Protein AF-A0A1U7M5V2-F1 (afdb_monomer_lite)

Sequence (109 aa):
MIRPWKRAKSRESKATAWLVRASNRGLGTTTLLKIPKEGFKLDKFFKQKYCDRCGSDLKLGRIMSMFNEDCICMDCKDKETEDPKYKEARDAEAREVKKGNYNFKGIGK

Secondary structure (DSSP, 8-state):
----------------------------------------THHHHHH--B-TTT--BTTS--EE-SSSS-EE-HHHHHHHHTSTTHHHHHHHHHHHHHTT------S--

pLDDT: mean 71.2, std 20.53, range [35.94, 92.81]

Foldseek 3Di:
DDDDDDDDDDDDDDDDDDDDDDDDDDDDDPPVPPPPPPPDPVVCQVPPQAFPPPRDGCPVHWDAALAARGIHHPVVNVVLVPDPCSVVSVVVCVVCVVVVNNPDGHNHD

Radius of gyration: 28.37 Å; chains: 1; bounding box: 50×50×74 Å

Structure (mmCIF, N/CA/C/O backbone):
data_AF-A0A1U7M5V2-F1
#
_entry.id   AF-A0A1U7M5V2-F1
#
loop_
_atom_site.group_PDB
_atom_site.id
_atom_site.type_symbol
_atom_site.label_atom_id
_atom_site.label_alt_id
_atom_site.label_comp_id
_atom_site.label_asym_id
_atom_site.label_entity_id
_atom_site.label_seq_id
_atom_site.pdbx_PDB_ins_code
_atom_site.Cartn_x
_atom_site.Cartn_y
_atom_site.Cartn_z
_atom_site.occupancy
_atom_site.B_iso_or_equiv
_atom_site.auth_seq_id
_atom_site.auth_comp_id
_atom_site.auth_asym_id
_atom_site.auth_atom_id
_atom_site.pdbx_PDB_model_num
ATOM 1 N N . MET A 1 1 ? -26.128 -1.383 62.840 1.00 40.94 1 MET A N 1
ATOM 2 C CA . MET A 1 1 ? -26.090 -2.854 63.007 1.00 40.94 1 MET A CA 1
ATOM 3 C C . MET A 1 1 ? -25.340 -3.448 61.822 1.00 40.94 1 MET A C 1
ATOM 5 O O . MET A 1 1 ? -25.879 -3.498 60.726 1.00 40.94 1 MET A O 1
ATOM 9 N N . ILE A 1 2 ? -24.061 -3.772 62.011 1.00 48.22 2 ILE A N 1
ATOM 10 C CA . ILE A 1 2 ? -23.113 -4.132 60.944 1.00 48.22 2 ILE A CA 1
ATOM 11 C C . ILE A 1 2 ? -22.887 -5.648 61.018 1.00 48.22 2 ILE A C 1
ATOM 13 O O . ILE A 1 2 ? -22.510 -6.163 62.068 1.00 48.22 2 ILE A O 1
ATOM 17 N N . ARG A 1 3 ? -23.184 -6.372 59.932 1.00 44.41 3 ARG A N 1
ATOM 18 C CA . ARG A 1 3 ? -23.085 -7.841 59.850 1.00 44.41 3 ARG A CA 1
ATOM 19 C C . ARG A 1 3 ? -21.607 -8.250 59.697 1.00 44.41 3 ARG A C 1
ATOM 21 O O . ARG A 1 3 ? -20.968 -7.772 58.763 1.00 44.41 3 ARG A O 1
ATOM 28 N N . PRO A 1 4 ? -21.050 -9.132 60.546 1.00 46.88 4 PRO A N 1
ATOM 29 C CA . PRO A 1 4 ? -19.670 -9.589 60.399 1.00 46.88 4 PRO A CA 1
ATOM 30 C C . PRO A 1 4 ? -19.540 -10.629 59.275 1.00 46.88 4 PRO A C 1
ATOM 32 O O . PRO A 1 4 ? -20.159 -11.694 59.306 1.00 46.88 4 PRO A O 1
ATOM 35 N N . TRP A 1 5 ? -18.702 -10.316 58.285 1.00 38.75 5 TRP A N 1
ATOM 36 C CA . TRP A 1 5 ? -18.351 -11.185 57.161 1.00 38.75 5 TRP A CA 1
ATOM 37 C C . TRP A 1 5 ? -17.355 -12.256 57.639 1.00 38.75 5 TRP A C 1
ATOM 39 O O . TRP A 1 5 ? -16.188 -11.971 57.914 1.00 38.75 5 TRP A O 1
ATOM 49 N N . LYS A 1 6 ? -17.829 -13.496 57.824 1.00 48.09 6 LYS A N 1
ATOM 50 C CA . LYS A 1 6 ? -16.985 -14.622 58.243 1.00 48.09 6 LYS A CA 1
ATOM 51 C C . LYS A 1 6 ? -16.132 -15.119 57.073 1.00 48.09 6 LYS A C 1
ATOM 53 O O . LYS A 1 6 ? -16.631 -15.620 56.072 1.00 48.09 6 LYS A O 1
ATOM 58 N N . ARG A 1 7 ? -14.822 -14.998 57.276 1.00 43.31 7 ARG A N 1
ATOM 59 C CA . ARG A 1 7 ? -13.698 -15.497 56.479 1.00 43.31 7 ARG A CA 1
ATOM 60 C C . ARG A 1 7 ? -13.750 -17.026 56.332 1.00 43.31 7 ARG A C 1
ATOM 62 O O . ARG A 1 7 ? -13.524 -17.742 57.305 1.00 43.31 7 ARG A O 1
ATOM 69 N N . ALA A 1 8 ? -14.009 -17.524 55.124 1.00 49.91 8 ALA A N 1
ATOM 70 C CA . ALA A 1 8 ? -13.916 -18.947 54.800 1.00 49.91 8 ALA A CA 1
ATOM 71 C C . ALA A 1 8 ? -12.462 -19.318 54.448 1.00 49.91 8 ALA A C 1
ATOM 73 O O . ALA A 1 8 ? -11.896 -18.816 53.480 1.00 49.91 8 ALA A O 1
ATOM 74 N N . LYS A 1 9 ? -11.847 -20.184 55.264 1.00 42.88 9 LYS A N 1
ATOM 75 C CA . LYS A 1 9 ? -10.566 -20.850 54.979 1.00 42.88 9 LYS A CA 1
ATOM 76 C C . LYS A 1 9 ? -10.850 -22.127 54.175 1.00 42.88 9 LYS A C 1
ATOM 78 O O . LYS A 1 9 ? -11.450 -23.051 54.715 1.00 42.88 9 LYS A O 1
ATOM 83 N N . SER A 1 10 ? -10.388 -22.189 52.930 1.00 41.03 10 SER A N 1
ATOM 84 C CA . SER A 1 10 ? -10.297 -23.419 52.124 1.00 41.03 10 SER A CA 1
ATOM 85 C C . SER A 1 10 ? -8.836 -23.879 52.156 1.00 41.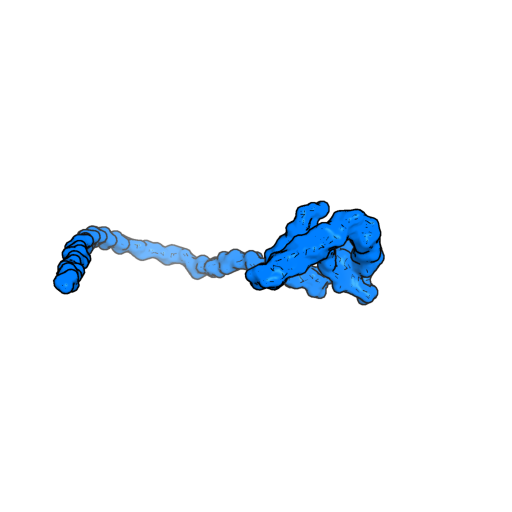03 10 SER A C 1
ATOM 87 O O . SER A 1 10 ? -8.005 -23.295 51.473 1.00 41.03 10 SER A O 1
ATOM 89 N N . ARG A 1 11 ? -8.408 -24.634 53.176 1.00 45.66 11 ARG A N 1
ATOM 90 C CA . ARG A 1 11 ? -8.221 -26.101 53.160 1.00 45.66 11 ARG A CA 1
ATOM 91 C C . ARG A 1 11 ? -7.510 -26.620 51.907 1.00 45.66 11 ARG A C 1
ATOM 93 O O . ARG A 1 11 ? -8.121 -26.966 50.902 1.00 45.66 11 ARG A O 1
ATOM 100 N N . GLU A 1 12 ? -6.193 -26.692 52.064 1.00 45.75 12 GLU A N 1
ATOM 101 C CA . GLU A 1 12 ? -5.233 -27.458 51.281 1.00 45.75 12 GLU A CA 1
ATOM 102 C C . GLU A 1 12 ? -5.697 -28.906 51.081 1.00 45.75 12 GLU A C 1
ATOM 104 O O . GLU A 1 12 ? -6.198 -29.552 52.005 1.00 45.75 12 GLU A O 1
ATOM 109 N N . SER A 1 13 ? -5.496 -29.436 49.876 1.00 45.34 13 SER A N 1
ATOM 110 C CA . SER A 1 13 ? -5.646 -30.861 49.589 1.00 45.34 13 SER A CA 1
ATOM 111 C C . SER A 1 13 ? -4.438 -31.366 48.806 1.00 45.34 13 SER A C 1
ATOM 113 O O . SER A 1 13 ? -4.380 -31.294 47.588 1.00 45.34 13 SER A O 1
ATOM 115 N N . LYS A 1 14 ? -3.484 -31.866 49.596 1.00 46.19 14 LYS A N 1
ATOM 116 C CA . LYS A 1 14 ? -2.779 -33.145 49.435 1.00 46.19 14 LYS A CA 1
ATOM 117 C C . LYS A 1 14 ? -2.002 -33.365 48.134 1.00 46.19 14 LYS A C 1
ATOM 119 O O . LYS A 1 14 ? -2.507 -33.856 47.130 1.00 46.19 14 LYS A O 1
ATOM 124 N N . ALA A 1 15 ? -0.698 -33.141 48.280 1.00 39.91 15 ALA A N 1
ATOM 125 C CA . ALA A 1 15 ? 0.357 -33.844 47.574 1.00 39.91 15 ALA A CA 1
ATOM 126 C C . ALA A 1 15 ? 0.063 -35.350 47.467 1.00 39.91 15 ALA A C 1
ATOM 128 O O . ALA A 1 15 ? -0.181 -36.014 48.474 1.00 39.91 15 ALA A O 1
ATOM 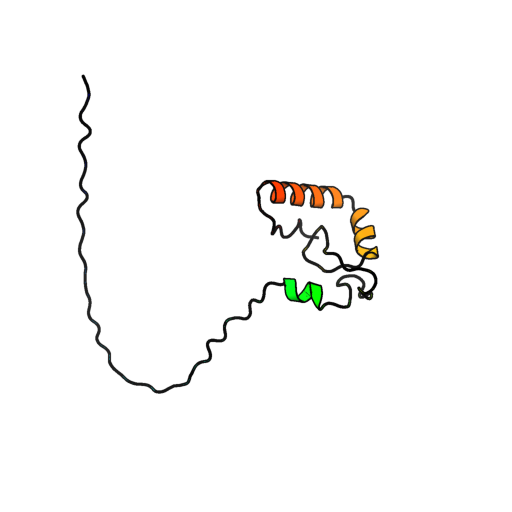129 N N . THR A 1 16 ? 0.156 -35.884 46.251 1.00 50.50 16 THR A N 1
ATOM 130 C CA . THR A 1 16 ? 0.325 -37.321 46.030 1.00 50.50 16 THR A CA 1
ATOM 131 C C . THR A 1 16 ? 1.562 -37.498 45.167 1.00 50.50 16 THR A C 1
ATOM 133 O O . THR A 1 16 ? 1.540 -37.301 43.955 1.00 50.50 16 THR A O 1
ATOM 136 N N . ALA A 1 17 ? 2.671 -37.791 45.840 1.00 39.06 17 ALA A N 1
ATOM 137 C CA . ALA A 1 17 ? 3.910 -38.222 45.231 1.00 39.06 17 ALA A CA 1
ATOM 138 C C . ALA A 1 17 ? 3.734 -39.660 44.726 1.00 39.06 17 ALA A C 1
ATOM 140 O O . ALA A 1 17 ? 3.439 -40.555 45.515 1.00 39.06 17 ALA A O 1
ATOM 141 N N . TRP A 1 18 ? 3.944 -39.883 43.430 1.00 35.94 18 TRP A N 1
ATOM 142 C CA . TRP A 1 18 ? 4.252 -41.205 42.891 1.00 35.94 18 TRP A CA 1
ATOM 143 C C . TRP A 1 18 ? 5.646 -41.161 42.276 1.00 35.94 18 TRP A C 1
ATOM 145 O O . TRP A 1 18 ? 5.892 -40.555 41.237 1.00 35.94 18 TRP A O 1
ATOM 155 N N . LEU A 1 19 ? 6.568 -41.786 43.004 1.00 42.16 19 LEU A N 1
ATOM 156 C CA . LEU A 1 19 ? 7.911 -42.138 42.578 1.00 42.16 19 LEU A CA 1
ATOM 157 C C . LEU A 1 19 ? 7.824 -43.176 41.454 1.00 42.16 19 LEU A C 1
ATOM 159 O O . LEU A 1 19 ? 7.435 -44.314 41.704 1.00 42.16 19 LEU A O 1
ATOM 163 N N . VAL A 1 20 ? 8.281 -42.830 40.251 1.00 47.59 20 VAL A N 1
ATOM 164 C CA . VAL A 1 20 ? 8.785 -43.824 39.295 1.00 47.59 20 VAL A CA 1
ATOM 165 C C . VAL A 1 20 ? 10.235 -43.487 38.993 1.00 47.59 20 VAL A C 1
ATOM 167 O O . VAL A 1 20 ? 10.571 -42.522 38.312 1.00 47.59 20 VAL A O 1
ATOM 170 N N . ARG A 1 21 ? 11.105 -44.303 39.579 1.00 42.53 21 ARG A N 1
ATOM 171 C CA . ARG A 1 21 ? 12.547 -44.316 39.388 1.00 42.53 21 ARG A CA 1
ATOM 172 C C . ARG A 1 21 ? 12.836 -45.299 38.257 1.00 42.53 21 ARG A C 1
ATOM 174 O O . ARG A 1 21 ? 12.861 -46.500 38.493 1.00 42.53 21 ARG A O 1
ATOM 181 N N . ALA A 1 22 ? 13.061 -44.795 37.048 1.00 44.94 22 ALA A N 1
ATOM 182 C CA . ALA A 1 22 ? 13.597 -45.585 35.943 1.00 44.94 22 ALA A CA 1
ATOM 183 C C . ALA A 1 22 ? 14.927 -44.972 35.494 1.00 44.94 22 ALA A C 1
ATOM 185 O O . ALA A 1 22 ? 14.989 -43.967 34.794 1.00 44.94 22 ALA A O 1
ATOM 186 N N . SER A 1 23 ? 16.007 -45.584 35.970 1.00 46.25 23 SER A N 1
ATOM 187 C CA . SER A 1 23 ? 17.351 -45.436 35.426 1.00 46.25 23 SER A CA 1
ATOM 188 C C . SER A 1 23 ? 17.425 -46.222 34.121 1.00 46.25 23 SER A C 1
ATOM 190 O O . SER A 1 23 ? 17.219 -47.431 34.168 1.00 46.25 23 SER A O 1
ATOM 192 N N . ASN A 1 24 ? 17.824 -45.603 33.006 1.00 47.62 24 ASN A N 1
ATOM 193 C CA . ASN A 1 24 ? 19.011 -46.091 32.304 1.00 47.62 24 ASN A CA 1
ATOM 194 C C . ASN A 1 24 ? 19.554 -45.152 31.223 1.00 47.62 24 ASN A C 1
ATOM 196 O O . ASN A 1 24 ? 18.834 -44.467 30.507 1.00 47.62 24 ASN A O 1
ATOM 200 N N . ARG A 1 25 ? 20.885 -45.188 31.163 1.00 49.38 25 ARG A N 1
ATOM 201 C CA . ARG A 1 25 ? 21.811 -44.506 30.263 1.00 49.38 25 ARG A CA 1
ATOM 202 C C . ARG A 1 25 ? 21.522 -44.804 28.790 1.00 49.38 25 ARG A C 1
ATOM 204 O O . ARG A 1 25 ? 21.324 -45.957 28.425 1.00 49.38 25 ARG A O 1
ATOM 211 N N . GLY A 1 26 ? 21.649 -43.778 27.955 1.00 41.75 26 GLY A N 1
ATOM 212 C CA . GLY A 1 26 ? 21.709 -43.898 26.502 1.00 41.75 26 GLY A CA 1
ATOM 213 C C . GLY A 1 26 ? 22.386 -42.670 25.904 1.00 41.75 26 GLY A C 1
ATOM 214 O O . GLY A 1 26 ? 21.777 -41.614 25.788 1.00 41.75 26 GLY A O 1
ATOM 215 N N . LEU A 1 27 ? 23.671 -42.818 25.587 1.00 41.16 27 LEU A N 1
ATOM 216 C CA . LEU A 1 27 ? 24.449 -41.933 24.721 1.00 41.16 27 LEU A CA 1
ATOM 217 C C . LEU A 1 27 ? 23.678 -41.675 23.422 1.00 41.16 27 LEU A C 1
ATOM 219 O O . LEU A 1 27 ? 23.179 -42.623 22.822 1.00 41.16 27 LEU A O 1
ATOM 223 N N . GLY A 1 28 ? 23.614 -40.431 22.952 1.00 37.91 28 GLY A N 1
ATOM 224 C CA . GLY A 1 28 ? 22.912 -40.193 21.696 1.00 37.91 28 GLY A CA 1
ATOM 225 C C . GLY A 1 28 ? 22.764 -38.741 21.307 1.00 37.91 28 GLY A C 1
ATOM 226 O O . GLY A 1 28 ? 21.656 -38.233 21.251 1.00 37.91 28 GLY A O 1
ATOM 227 N N . THR A 1 29 ? 23.890 -38.133 20.944 1.00 40.72 29 THR A N 1
ATOM 228 C CA . THR A 1 29 ? 23.996 -36.918 20.128 1.00 40.72 29 THR A CA 1
ATOM 229 C C . THR A 1 29 ? 23.495 -35.631 20.780 1.00 40.72 29 THR A C 1
ATOM 231 O O . THR A 1 29 ? 22.352 -35.501 21.209 1.00 40.72 29 THR A O 1
ATOM 234 N N . THR A 1 30 ? 24.373 -34.630 20.778 1.00 42.69 30 THR A N 1
ATOM 235 C CA . THR A 1 30 ? 24.012 -33.216 20.755 1.00 42.69 30 THR A CA 1
ATOM 236 C C . THR A 1 30 ? 23.010 -33.019 19.621 1.00 42.69 30 THR A C 1
ATOM 238 O O . THR A 1 30 ? 23.378 -32.713 18.488 1.00 42.69 30 THR A O 1
ATOM 241 N N . THR A 1 31 ? 21.731 -33.258 19.903 1.00 44.09 31 THR A N 1
ATOM 242 C CA . THR A 1 31 ? 20.648 -32.827 19.040 1.00 44.09 31 THR A CA 1
ATOM 243 C C . THR A 1 31 ? 20.674 -31.328 19.197 1.00 44.09 31 THR A C 1
ATOM 245 O O . THR A 1 31 ? 20.142 -30.775 20.157 1.00 44.09 31 THR A O 1
ATOM 248 N N . LEU A 1 32 ? 21.432 -30.699 18.299 1.00 48.06 32 LEU A N 1
ATOM 249 C CA . LEU A 1 32 ? 21.353 -29.296 17.970 1.00 48.06 32 LEU A CA 1
ATOM 250 C C . LEU A 1 32 ? 19.856 -28.996 17.946 1.00 48.06 32 LEU A C 1
ATOM 252 O O . LEU A 1 32 ? 19.161 -29.435 17.027 1.00 48.06 32 LEU A O 1
ATOM 256 N N . LEU A 1 33 ? 19.347 -28.375 19.013 1.00 43.78 33 LEU A N 1
ATOM 257 C CA . LEU A 1 33 ? 17.988 -27.874 19.052 1.00 43.78 33 LEU A CA 1
ATOM 258 C C . LEU A 1 33 ? 17.931 -26.924 17.863 1.00 43.78 33 LEU A C 1
ATOM 260 O O . LEU A 1 33 ? 18.462 -25.815 17.910 1.00 43.78 33 LEU A O 1
ATOM 264 N N . LYS A 1 34 ? 17.389 -27.415 16.745 1.00 48.75 34 LYS A N 1
ATOM 265 C CA . LYS A 1 34 ? 16.962 -26.603 15.620 1.00 48.75 34 LYS A CA 1
ATOM 266 C C . LYS A 1 34 ? 15.867 -25.742 16.209 1.00 48.75 34 LYS A C 1
ATOM 268 O O . LYS A 1 34 ? 14.707 -26.133 16.226 1.00 48.75 34 LYS A O 1
ATOM 273 N N . ILE A 1 35 ? 16.281 -24.605 16.759 1.00 55.47 35 ILE A N 1
ATOM 274 C CA . ILE A 1 35 ? 15.417 -23.465 16.998 1.00 55.47 35 ILE A CA 1
ATOM 275 C C . ILE A 1 35 ? 14.659 -23.316 15.677 1.00 55.47 35 ILE A C 1
ATOM 277 O O . ILE A 1 35 ? 15.325 -23.121 14.648 1.00 55.47 35 ILE A O 1
ATOM 281 N N . PRO A 1 36 ? 13.330 -23.523 15.642 1.00 55.62 36 PRO A N 1
ATOM 282 C CA . PRO A 1 36 ? 12.579 -23.276 14.429 1.00 55.62 36 PRO A CA 1
ATOM 283 C C . PRO A 1 36 ? 12.881 -21.829 14.063 1.00 55.62 36 PRO A C 1
ATOM 285 O O . PRO A 1 36 ? 12.623 -20.909 14.838 1.00 55.62 36 PRO A O 1
ATOM 288 N N . LYS A 1 37 ? 13.537 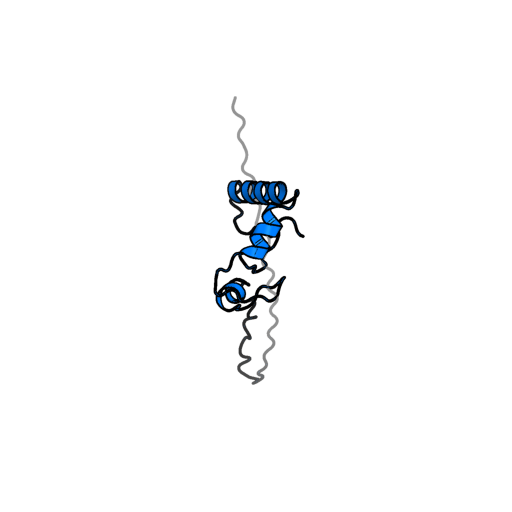-21.627 12.917 1.00 55.66 37 LYS A N 1
ATOM 289 C CA . LYS A 1 37 ? 13.737 -20.295 12.356 1.00 55.66 37 LYS A CA 1
ATOM 290 C C . LYS A 1 37 ? 12.400 -19.834 11.798 1.00 55.66 37 LYS A C 1
ATOM 292 O O . LYS A 1 37 ? 12.254 -19.639 10.598 1.00 55.66 37 LYS A O 1
ATOM 297 N N . GLU A 1 38 ? 11.424 -19.654 12.673 1.00 54.66 38 GLU A N 1
ATOM 298 C CA . GLU A 1 38 ? 10.254 -18.831 12.407 1.00 54.66 38 GLU A CA 1
ATOM 299 C C . GLU A 1 38 ? 10.723 -17.379 12.524 1.00 54.66 38 GLU A C 1
ATOM 301 O O . GLU A 1 38 ? 10.396 -16.631 13.441 1.00 54.66 38 GLU A O 1
ATOM 306 N N . GLY A 1 39 ? 11.622 -17.029 11.601 1.00 50.47 39 GLY A N 1
ATOM 307 C CA . GLY A 1 39 ? 12.107 -15.685 11.390 1.00 50.47 39 GLY A CA 1
ATOM 308 C C . GLY A 1 39 ? 10.929 -14.861 10.916 1.00 50.47 39 GLY A C 1
ATOM 309 O O . GLY A 1 39 ? 10.401 -15.066 9.824 1.00 50.47 39 GLY A O 1
ATOM 310 N N . PHE A 1 40 ? 10.498 -13.971 11.796 1.00 48.44 40 PHE A N 1
ATOM 311 C CA . PHE A 1 40 ? 9.569 -12.891 11.536 1.00 48.44 40 PHE A CA 1
ATOM 312 C C . PHE A 1 40 ? 9.799 -12.303 10.127 1.00 48.44 40 PHE A C 1
ATOM 314 O O . PHE A 1 40 ? 10.917 -11.930 9.776 1.00 48.44 40 PHE A O 1
ATOM 321 N N . LYS A 1 41 ? 8.739 -12.245 9.306 1.00 59.59 41 LYS A N 1
ATOM 322 C CA . LYS A 1 41 ? 8.745 -11.967 7.849 1.00 59.59 41 LYS A CA 1
ATOM 323 C C . LYS A 1 41 ? 9.455 -10.673 7.400 1.00 59.59 41 LYS A C 1
ATOM 325 O O . LYS A 1 41 ? 9.666 -10.475 6.204 1.00 59.59 41 LYS A O 1
ATOM 330 N N . LEU A 1 42 ? 9.846 -9.807 8.333 1.00 62.47 42 LEU A N 1
ATOM 331 C CA . LEU A 1 42 ? 10.499 -8.518 8.096 1.00 62.47 42 LEU A CA 1
ATOM 332 C C . LEU A 1 42 ? 11.836 -8.632 7.336 1.00 62.47 42 LEU A C 1
ATOM 334 O O . LEU A 1 42 ? 12.218 -7.712 6.614 1.00 62.47 42 LEU A O 1
ATOM 338 N N . ASP A 1 43 ? 12.515 -9.779 7.418 1.00 70.62 43 ASP A N 1
ATOM 339 C CA . ASP A 1 43 ? 13.763 -10.022 6.684 1.00 70.62 43 ASP A CA 1
ATOM 340 C C . ASP A 1 43 ? 13.581 -10.036 5.159 1.00 70.62 43 ASP A C 1
ATOM 342 O O . ASP A 1 43 ? 14.521 -9.715 4.422 1.00 70.62 43 ASP A O 1
ATOM 346 N N . LYS A 1 44 ? 12.387 -10.411 4.673 1.00 77.75 44 LYS A N 1
ATOM 347 C CA . LYS A 1 44 ? 12.087 -10.451 3.235 1.00 77.75 44 LYS A CA 1
ATOM 348 C C . LYS A 1 44 ? 12.079 -9.034 2.661 1.00 77.75 44 LYS A C 1
ATOM 350 O O . LYS A 1 44 ? 12.705 -8.800 1.632 1.00 77.75 44 LYS A O 1
ATOM 355 N N . PHE A 1 45 ? 11.486 -8.078 3.379 1.00 76.81 45 PHE A N 1
ATOM 356 C CA . PHE A 1 45 ? 11.313 -6.696 2.922 1.00 76.81 45 PHE A CA 1
ATOM 357 C C . PHE A 1 45 ? 12.638 -5.995 2.582 1.00 76.81 45 PHE A C 1
ATOM 359 O O . PHE A 1 45 ? 12.739 -5.307 1.568 1.00 76.81 45 PHE A O 1
ATOM 366 N N . PHE A 1 46 ? 13.683 -6.177 3.397 1.00 75.75 46 PHE A N 1
ATOM 367 C CA . PHE A 1 46 ? 14.977 -5.518 3.166 1.00 75.75 46 PHE A CA 1
ATOM 368 C C . PHE A 1 46 ? 15.848 -6.205 2.109 1.00 75.75 46 PHE A C 1
ATOM 370 O O . PHE A 1 46 ? 16.707 -5.559 1.512 1.00 75.75 46 PHE A O 1
ATOM 377 N N . LYS A 1 47 ? 15.653 -7.507 1.879 1.00 83.75 47 LYS A N 1
ATOM 378 C CA . LYS A 1 47 ? 16.453 -8.299 0.928 1.00 83.75 47 LYS A CA 1
ATOM 379 C C . LYS A 1 47 ? 15.821 -8.366 -0.461 1.00 83.75 47 LYS A C 1
ATOM 381 O O . LYS A 1 47 ? 16.508 -8.683 -1.433 1.00 83.75 47 LYS A O 1
ATOM 386 N N . GLN A 1 48 ? 14.522 -8.108 -0.553 1.00 83.44 48 GLN A N 1
ATOM 387 C CA . GLN A 1 48 ? 13.761 -8.248 -1.780 1.00 83.44 48 GLN A CA 1
ATOM 388 C C . GLN A 1 48 ? 14.105 -7.142 -2.782 1.00 83.44 48 GLN A C 1
ATOM 390 O O . GLN A 1 48 ? 14.063 -5.953 -2.480 1.00 83.44 48 GLN A O 1
ATOM 395 N N . LYS A 1 49 ? 14.463 -7.568 -3.998 1.00 87.69 49 LYS A N 1
ATOM 396 C CA . LYS A 1 49 ? 14.890 -6.683 -5.093 1.00 87.69 49 LYS A CA 1
ATOM 397 C C . LYS A 1 49 ? 13.783 -6.388 -6.101 1.00 87.69 49 LYS A C 1
ATOM 399 O O . LYS A 1 49 ? 13.866 -5.382 -6.794 1.00 87.69 49 LYS A O 1
ATOM 404 N N . TYR A 1 50 ? 12.761 -7.239 -6.155 1.00 89.69 50 TYR A N 1
ATOM 405 C CA . TYR A 1 50 ? 11.701 -7.201 -7.159 1.00 89.69 50 TYR A CA 1
ATOM 406 C C . TYR A 1 50 ? 10.332 -7.106 -6.498 1.00 89.69 50 TYR A C 1
ATOM 408 O O . TYR A 1 50 ? 10.118 -7.686 -5.435 1.00 89.69 50 TYR A O 1
ATOM 416 N N . CYS A 1 51 ? 9.405 -6.386 -7.119 1.00 89.75 51 CYS A N 1
ATOM 417 C CA . CYS A 1 51 ? 8.030 -6.272 -6.645 1.00 89.75 51 CYS A CA 1
ATOM 418 C C . CYS A 1 51 ? 7.292 -7.618 -6.742 1.00 89.75 51 CYS A C 1
ATOM 420 O O . CYS A 1 51 ? 7.365 -8.276 -7.777 1.00 89.75 51 CYS A O 1
ATOM 422 N N . ASP A 1 52 ? 6.524 -7.987 -5.708 1.00 86.19 52 ASP A N 1
ATOM 423 C CA . ASP A 1 52 ? 5.741 -9.238 -5.700 1.00 86.19 52 ASP A CA 1
ATOM 424 C C . ASP A 1 52 ? 4.600 -9.248 -6.747 1.00 86.19 52 ASP A C 1
ATOM 426 O O . ASP A 1 52 ? 4.146 -10.316 -7.145 1.00 86.19 52 ASP A O 1
ATOM 430 N N . ARG A 1 53 ? 4.139 -8.078 -7.222 1.00 86.06 53 ARG A N 1
ATOM 431 C CA . ARG A 1 53 ? 3.021 -7.964 -8.182 1.00 86.06 53 ARG A CA 1
ATOM 432 C C . ARG A 1 53 ? 3.453 -7.844 -9.633 1.00 86.06 53 ARG A C 1
ATOM 434 O O . ARG A 1 53 ? 2.958 -8.568 -10.487 1.00 86.06 53 ARG A O 1
ATOM 441 N N . CYS A 1 54 ? 4.325 -6.883 -9.924 1.00 89.00 54 CYS A N 1
ATOM 442 C CA . CYS A 1 54 ? 4.732 -6.583 -11.296 1.00 89.00 54 CYS A CA 1
ATOM 443 C C . CYS A 1 54 ? 6.114 -7.138 -11.657 1.00 89.00 54 CYS A C 1
ATOM 445 O O . CYS A 1 54 ? 6.493 -7.081 -12.822 1.00 89.00 54 CYS A O 1
ATOM 447 N N . GLY A 1 55 ? 6.891 -7.628 -10.684 1.00 87.12 55 GLY A N 1
ATOM 448 C CA . GLY A 1 55 ? 8.261 -8.097 -10.910 1.00 87.12 55 GLY A CA 1
ATOM 449 C C . GLY A 1 55 ? 9.283 -6.990 -11.194 1.00 87.12 55 GLY A C 1
ATOM 450 O O . GLY A 1 55 ? 10.455 -7.291 -11.397 1.00 87.12 55 GLY A O 1
ATOM 451 N N . SER A 1 56 ? 8.880 -5.715 -11.195 1.00 86.38 56 SER A N 1
ATOM 452 C CA . SER A 1 56 ? 9.782 -4.586 -11.450 1.00 86.38 56 SER A CA 1
ATOM 453 C C . SER A 1 56 ? 10.820 -4.410 -10.340 1.00 86.38 56 SER A C 1
ATOM 455 O O . SER A 1 56 ? 10.572 -4.747 -9.178 1.00 86.38 56 SER A O 1
ATOM 457 N N . ASP A 1 57 ? 11.969 -3.833 -10.694 1.00 87.81 57 ASP A N 1
ATOM 458 C CA . ASP A 1 57 ? 13.035 -3.505 -9.749 1.00 87.81 57 ASP A CA 1
ATOM 459 C C . ASP A 1 57 ? 12.566 -2.499 -8.682 1.00 87.81 57 ASP A C 1
ATOM 461 O O . ASP A 1 57 ? 12.109 -1.398 -8.985 1.00 87.81 57 ASP A O 1
ATOM 465 N N . LEU A 1 58 ? 12.780 -2.829 -7.408 1.00 85.19 58 LEU A N 1
ATOM 466 C CA . LEU A 1 58 ? 12.459 -1.986 -6.247 1.00 85.19 58 LEU A CA 1
ATOM 467 C C . LEU A 1 58 ? 13.547 -0.939 -5.933 1.00 85.19 58 LEU A C 1
ATOM 469 O O . LEU A 1 58 ? 13.594 -0.390 -4.831 1.00 85.19 58 LEU A O 1
ATOM 473 N N . LYS A 1 59 ? 14.448 -0.656 -6.883 1.00 83.44 59 LYS A N 1
ATOM 474 C CA . LYS A 1 59 ? 15.564 0.293 -6.699 1.00 83.44 59 LYS A CA 1
ATOM 475 C C . LYS A 1 59 ? 15.087 1.732 -6.502 1.00 83.44 59 LYS A C 1
ATOM 477 O O . LYS A 1 59 ? 15.714 2.475 -5.758 1.00 83.44 59 LYS A O 1
ATOM 482 N N . LEU A 1 60 ? 13.993 2.104 -7.170 1.00 80.56 60 LEU A N 1
ATOM 483 C CA . LEU A 1 60 ? 13.412 3.449 -7.110 1.00 80.56 60 LEU A CA 1
ATOM 484 C C . LEU A 1 60 ? 12.642 3.700 -5.806 1.00 80.56 60 LEU A C 1
ATOM 486 O O . LEU A 1 60 ? 12.542 4.834 -5.353 1.00 80.56 60 LEU A O 1
ATOM 490 N N . GLY A 1 61 ? 12.112 2.644 -5.192 1.00 83.62 61 GLY A N 1
ATOM 491 C CA . GLY A 1 61 ? 11.325 2.733 -3.973 1.00 83.62 61 GLY A CA 1
ATOM 492 C C . GLY A 1 61 ? 10.615 1.418 -3.684 1.00 83.62 61 GLY A C 1
ATOM 493 O O . GLY A 1 61 ? 10.099 0.764 -4.592 1.00 83.62 61 GLY A O 1
ATOM 494 N N . ARG A 1 62 ? 10.594 1.041 -2.405 1.00 87.69 62 ARG A N 1
ATOM 495 C CA . ARG A 1 62 ? 9.871 -0.124 -1.891 1.00 87.69 62 ARG A CA 1
ATOM 496 C C . ARG A 1 62 ? 8.916 0.324 -0.799 1.00 87.69 62 ARG A C 1
ATOM 498 O O . ARG A 1 62 ? 9.318 1.065 0.097 1.00 87.69 62 ARG A O 1
ATOM 505 N N . ILE A 1 63 ? 7.673 -0.125 -0.876 1.00 89.38 63 ILE A N 1
ATOM 506 C CA . ILE A 1 63 ? 6.628 0.162 0.110 1.00 89.38 63 ILE A CA 1
ATOM 507 C C . ILE A 1 63 ? 5.867 -1.141 0.381 1.00 89.38 63 ILE A C 1
ATOM 509 O O . ILE A 1 63 ? 5.891 -2.054 -0.445 1.00 89.38 63 ILE A O 1
ATOM 513 N N . MET A 1 64 ? 5.233 -1.259 1.547 1.00 87.69 64 MET A N 1
ATOM 514 C CA . MET A 1 64 ? 4.271 -2.336 1.790 1.00 87.69 64 MET A CA 1
ATOM 515 C C . MET A 1 64 ? 2.873 -1.963 1.292 1.00 87.69 64 MET A C 1
ATOM 517 O O . MET A 1 64 ? 2.467 -0.805 1.380 1.00 87.69 64 MET A O 1
ATOM 521 N N . SER A 1 65 ? 2.129 -2.943 0.788 1.00 88.06 65 SER A N 1
ATOM 522 C CA . SER A 1 65 ? 0.726 -2.745 0.410 1.00 88.06 65 SER A CA 1
ATOM 523 C C . SER A 1 65 ? -0.121 -2.265 1.596 1.00 88.06 65 SER A C 1
ATOM 525 O O . SER A 1 65 ? 0.117 -2.636 2.741 1.00 88.06 65 SER A O 1
ATOM 527 N N . MET A 1 66 ? -1.149 -1.458 1.319 1.00 87.75 66 MET A N 1
ATOM 528 C CA . MET A 1 66 ? -2.136 -1.063 2.338 1.00 87.75 66 MET A CA 1
ATOM 529 C C . MET A 1 66 ? -3.103 -2.211 2.682 1.00 87.75 66 MET A C 1
ATOM 531 O O . MET A 1 66 ? -3.747 -2.211 3.729 1.00 87.75 66 MET A O 1
ATOM 535 N N . PHE A 1 67 ? -3.235 -3.192 1.788 1.00 87.25 67 PHE A N 1
ATOM 536 C CA . PHE A 1 67 ? -4.200 -4.281 1.927 1.00 87.25 67 PHE A CA 1
ATOM 537 C C . PHE A 1 67 ? -3.620 -5.526 2.602 1.00 87.25 67 PHE A C 1
ATOM 539 O O . PHE A 1 67 ? -4.384 -6.235 3.254 1.00 87.25 67 PHE A O 1
ATOM 546 N N . ASN A 1 68 ? -2.315 -5.775 2.429 1.00 86.19 68 ASN A N 1
ATOM 547 C CA . ASN A 1 68 ? -1.587 -6.983 2.838 1.00 86.19 68 ASN A CA 1
ATOM 548 C C . ASN A 1 68 ? -0.137 -6.627 3.256 1.00 86.19 68 ASN A C 1
ATOM 550 O O . ASN A 1 68 ? 0.312 -5.499 3.095 1.00 86.19 68 ASN A O 1
ATOM 554 N N . GLU A 1 69 ? 0.651 -7.613 3.696 1.00 85.31 69 GLU A N 1
ATOM 555 C CA . GLU A 1 69 ? 2.077 -7.467 4.069 1.00 85.31 69 GLU A CA 1
ATOM 556 C C . GLU A 1 69 ? 3.060 -7.530 2.865 1.00 85.31 69 GLU A C 1
ATOM 558 O O . GLU A 1 69 ? 4.260 -7.751 3.045 1.00 85.31 69 GLU A O 1
ATOM 563 N N . ASP A 1 70 ? 2.574 -7.386 1.628 1.00 87.31 70 ASP A N 1
ATOM 564 C CA . ASP A 1 70 ? 3.371 -7.596 0.407 1.00 87.31 70 ASP A CA 1
ATOM 565 C C . ASP A 1 70 ? 4.265 -6.400 0.050 1.00 87.31 70 ASP A C 1
ATOM 567 O O . ASP A 1 70 ? 3.884 -5.240 0.233 1.00 87.31 70 ASP A O 1
ATOM 571 N N . CYS A 1 71 ? 5.435 -6.676 -0.539 1.00 88.81 71 CYS A N 1
ATOM 572 C CA . CYS A 1 71 ? 6.380 -5.651 -0.987 1.00 88.81 71 CYS A CA 1
ATOM 573 C C . CYS A 1 71 ? 6.058 -5.197 -2.414 1.00 88.81 71 CYS A C 1
ATOM 575 O O . CYS A 1 71 ? 6.208 -5.947 -3.388 1.00 88.81 71 CYS A O 1
ATOM 577 N N . ILE A 1 72 ? 5.675 -3.931 -2.553 1.00 91.44 72 ILE A N 1
ATOM 578 C CA . ILE A 1 72 ? 5.274 -3.335 -3.825 1.00 91.44 72 ILE A CA 1
ATOM 579 C C . ILE A 1 72 ? 6.162 -2.154 -4.227 1.00 91.44 72 ILE A C 1
ATOM 581 O O . ILE A 1 72 ? 6.804 -1.508 -3.396 1.00 91.44 72 ILE A O 1
ATOM 585 N N . CYS A 1 73 ? 6.216 -1.890 -5.534 1.00 91.75 73 CYS A N 1
ATOM 586 C CA . CYS A 1 73 ? 6.834 -0.683 -6.077 1.00 91.75 73 CYS A CA 1
ATOM 587 C C . CYS A 1 73 ? 5.886 0.525 -5.971 1.00 91.75 73 CYS A C 1
ATOM 589 O O . CYS A 1 73 ? 4.684 0.370 -5.730 1.00 91.75 73 CYS A O 1
ATOM 591 N N . MET A 1 74 ? 6.425 1.725 -6.203 1.00 89.44 74 MET A N 1
ATOM 592 C CA . MET A 1 74 ? 5.663 2.982 -6.195 1.00 89.44 74 MET A CA 1
ATOM 593 C C . MET A 1 74 ? 4.486 2.954 -7.180 1.00 89.44 74 MET A C 1
ATOM 595 O O . MET A 1 74 ? 3.364 3.264 -6.793 1.00 89.44 74 MET A O 1
ATOM 599 N N . ASP A 1 75 ? 4.706 2.459 -8.400 1.00 90.38 75 ASP A N 1
ATOM 600 C CA . ASP A 1 75 ? 3.664 2.402 -9.434 1.00 90.38 75 ASP A CA 1
ATOM 601 C C . ASP A 1 75 ? 2.498 1.485 -9.036 1.00 90.38 75 ASP A C 1
ATOM 603 O O . ASP A 1 75 ? 1.333 1.760 -9.319 1.00 90.38 75 ASP A O 1
ATOM 607 N N . CYS A 1 76 ? 2.799 0.365 -8.367 1.00 90.62 76 CYS A N 1
ATOM 608 C CA . CYS A 1 76 ? 1.770 -0.533 -7.849 1.00 90.62 76 CYS A CA 1
ATOM 609 C C . CYS A 1 76 ? 0.989 0.119 -6.707 1.00 90.62 76 CYS A C 1
ATOM 611 O O . CYS A 1 76 ? -0.220 -0.081 -6.620 1.00 90.62 76 CYS A O 1
ATOM 613 N N . LYS A 1 77 ? 1.659 0.907 -5.861 1.00 90.88 77 LYS A N 1
ATOM 614 C CA . LYS A 1 77 ? 1.017 1.662 -4.782 1.00 90.88 77 LYS A CA 1
ATOM 615 C C . LYS A 1 77 ? 0.080 2.740 -5.337 1.00 90.88 77 LYS A C 1
ATOM 617 O O . LYS A 1 77 ? -0.991 2.947 -4.776 1.00 90.88 77 LYS A O 1
ATOM 622 N N . ASP A 1 78 ? 0.426 3.386 -6.446 1.00 91.19 78 ASP A N 1
ATOM 623 C CA . ASP A 1 78 ? -0.449 4.392 -7.060 1.00 91.19 78 ASP A CA 1
ATOM 624 C C . ASP A 1 78 ? -1.712 3.749 -7.657 1.00 91.19 78 ASP A C 1
ATOM 626 O O . ASP A 1 78 ? -2.828 4.201 -7.393 1.00 91.19 78 ASP A O 1
ATOM 630 N N . LYS A 1 79 ? -1.569 2.589 -8.306 1.00 90.88 79 LYS A N 1
ATOM 631 C CA . LYS A 1 79 ? -2.721 1.775 -8.740 1.00 90.88 79 LYS A CA 1
ATOM 632 C C . LYS A 1 79 ? -3.583 1.302 -7.570 1.00 90.88 79 LYS A C 1
ATOM 634 O O . LYS A 1 79 ? -4.798 1.198 -7.694 1.00 90.88 79 LYS A O 1
ATOM 639 N N . GLU A 1 80 ? -2.972 0.998 -6.424 1.00 91.19 80 GLU A N 1
ATOM 640 C CA . GLU A 1 80 ? -3.726 0.664 -5.213 1.00 91.19 80 GLU A CA 1
ATOM 641 C C . GLU A 1 80 ? -4.529 1.845 -4.682 1.00 91.19 80 GLU A C 1
ATOM 643 O O . GLU A 1 80 ? -5.654 1.635 -4.239 1.00 91.19 80 GLU A O 1
ATOM 648 N N . THR A 1 81 ? -3.984 3.064 -4.734 1.00 89.81 81 THR A N 1
ATOM 649 C CA . THR A 1 81 ? -4.688 4.262 -4.251 1.00 89.81 81 THR A CA 1
ATOM 650 C C . THR A 1 81 ? -5.920 4.626 -5.075 1.00 89.81 81 THR A C 1
ATOM 652 O O . THR A 1 81 ? -6.819 5.281 -4.549 1.00 89.81 81 THR A O 1
ATOM 655 N N . GLU A 1 82 ? -5.985 4.188 -6.331 1.00 91.31 82 GLU A N 1
ATOM 656 C CA . GLU A 1 82 ? -7.152 4.367 -7.202 1.00 91.31 82 GLU A CA 1
ATOM 657 C C . GLU A 1 82 ? -8.290 3.381 -6.889 1.00 91.31 82 GLU A C 1
ATOM 659 O O . GLU A 1 82 ? -9.429 3.598 -7.306 1.00 91.31 82 GLU A O 1
ATOM 664 N N . ASP A 1 83 ? -8.020 2.310 -6.136 1.00 89.25 83 ASP A N 1
ATOM 665 C CA . ASP A 1 83 ? -9.039 1.320 -5.804 1.00 89.25 83 ASP A CA 1
ATOM 666 C C . ASP A 1 83 ? -10.074 1.897 -4.818 1.00 89.25 83 ASP A C 1
ATOM 668 O O . ASP A 1 83 ? -9.699 2.469 -3.786 1.00 89.25 83 ASP A O 1
ATOM 672 N N . PRO A 1 84 ? -11.386 1.714 -5.055 1.00 89.75 84 PRO A N 1
ATOM 673 C CA . PRO A 1 84 ? -12.424 2.219 -4.156 1.00 89.75 84 PRO A CA 1
ATOM 674 C C . PRO A 1 84 ? -12.292 1.685 -2.721 1.00 89.75 84 PRO A C 1
ATOM 676 O O . PRO A 1 84 ? -12.612 2.402 -1.770 1.00 89.75 84 PRO A O 1
ATOM 679 N 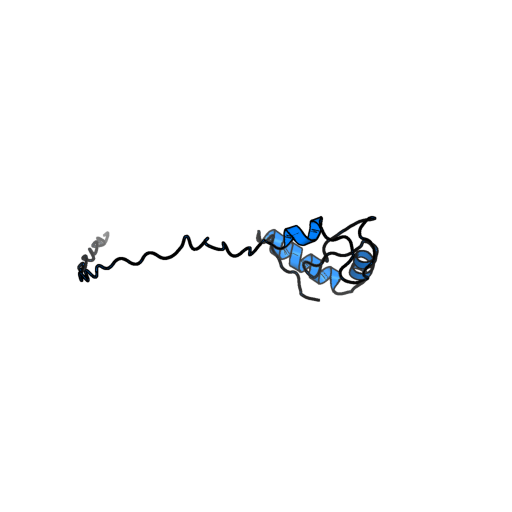N . LYS A 1 85 ? -11.763 0.467 -2.542 1.00 88.75 85 LYS A N 1
ATOM 680 C CA . LYS A 1 85 ? -11.559 -0.158 -1.225 1.00 88.75 85 LYS A CA 1
ATOM 681 C C . LYS A 1 85 ? -10.321 0.359 -0.495 1.00 88.75 85 LYS A C 1
ATOM 683 O O . LYS A 1 85 ? -10.125 0.030 0.673 1.00 88.75 85 LYS A O 1
ATOM 688 N N . TYR A 1 86 ? -9.483 1.178 -1.135 1.00 90.69 86 TYR A N 1
ATOM 689 C CA . TYR A 1 86 ? -8.279 1.726 -0.504 1.00 90.69 86 TYR A CA 1
ATOM 690 C C . TYR A 1 86 ? -8.610 2.559 0.737 1.00 90.69 86 TYR A C 1
ATOM 692 O O . TYR A 1 86 ? -7.929 2.473 1.760 1.00 90.69 86 TYR A O 1
ATOM 700 N N . LYS A 1 87 ? -9.697 3.337 0.673 1.00 90.50 87 LYS A N 1
ATOM 701 C CA . LYS A 1 87 ? -10.170 4.133 1.814 1.00 90.50 87 LYS A CA 1
ATOM 702 C C . LYS A 1 87 ? -10.591 3.242 2.980 1.00 90.50 87 LYS A C 1
ATOM 704 O O . LYS A 1 87 ? -10.205 3.505 4.113 1.00 90.50 87 LYS A O 1
ATOM 709 N N . GLU A 1 88 ? -11.309 2.159 2.693 1.00 91.19 88 GLU A N 1
ATOM 710 C CA . GLU A 1 88 ? -11.744 1.195 3.706 1.00 91.19 88 GLU A CA 1
ATOM 711 C C . GLU A 1 88 ? -10.555 0.492 4.372 1.00 91.19 88 GLU A C 1
ATOM 713 O O . GLU A 1 88 ? -10.532 0.364 5.596 1.00 91.19 88 GLU A O 1
ATOM 718 N N . ALA A 1 89 ? -9.545 0.096 3.587 1.00 90.44 89 ALA A N 1
ATOM 719 C CA . ALA A 1 89 ? -8.316 -0.517 4.094 1.00 90.44 89 ALA A CA 1
ATOM 720 C C . ALA A 1 89 ? -7.579 0.414 5.060 1.00 90.44 89 ALA A C 1
ATOM 722 O O . ALA A 1 89 ? -7.238 0.021 6.177 1.00 90.44 89 ALA A O 1
ATOM 723 N N . ARG A 1 90 ? -7.404 1.673 4.646 1.00 90.75 90 ARG A N 1
ATOM 724 C CA . ARG A 1 90 ? -6.760 2.711 5.451 1.00 90.75 90 ARG A CA 1
ATOM 725 C C . ARG A 1 90 ? -7.526 2.982 6.745 1.00 90.75 90 ARG A C 1
ATOM 727 O O . ARG A 1 90 ? -6.922 3.115 7.805 1.00 90.75 90 ARG A O 1
ATOM 734 N N . ASP A 1 91 ? -8.850 3.068 6.677 1.00 92.06 91 ASP A N 1
ATOM 735 C CA . ASP A 1 91 ? -9.673 3.322 7.858 1.00 92.06 91 ASP A CA 1
ATOM 736 C C . ASP A 1 91 ? -9.660 2.136 8.829 1.00 92.06 91 ASP A C 1
ATOM 738 O O . ASP A 1 91 ? -9.667 2.338 10.046 1.00 92.06 91 ASP A O 1
ATOM 742 N N . ALA A 1 92 ? -9.628 0.903 8.319 1.00 91.00 92 ALA A N 1
ATOM 743 C CA . ALA A 1 92 ? -9.497 -0.298 9.137 1.00 91.00 92 ALA A CA 1
ATOM 744 C C . ALA A 1 92 ? -8.146 -0.337 9.868 1.00 91.00 92 ALA A C 1
ATOM 746 O O . ALA A 1 92 ? -8.125 -0.522 11.086 1.00 91.00 92 ALA A O 1
ATOM 747 N N . GLU A 1 93 ? -7.045 -0.074 9.159 1.00 89.56 93 GLU A N 1
ATOM 748 C CA . GLU 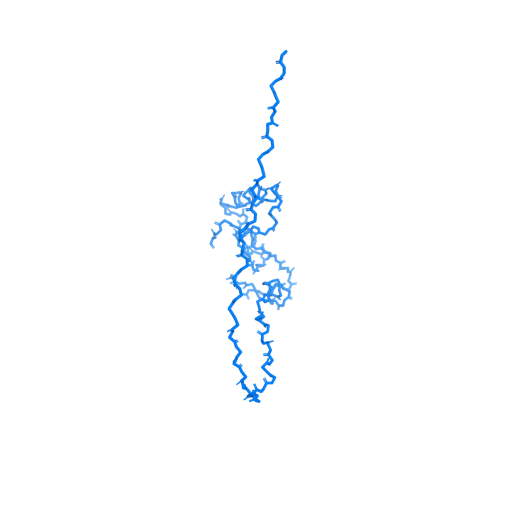A 1 93 ? -5.701 0.005 9.743 1.00 89.56 93 GLU A CA 1
ATOM 749 C C . GLU A 1 93 ? -5.625 1.113 10.803 1.00 89.56 93 GLU A C 1
ATOM 751 O O . GLU A 1 93 ? -5.258 0.851 11.949 1.00 89.56 93 GLU A O 1
ATOM 756 N N . ALA A 1 94 ? -6.127 2.313 10.500 1.00 91.69 94 ALA A N 1
ATOM 757 C CA . ALA A 1 94 ? -6.164 3.420 11.452 1.00 91.69 94 ALA A CA 1
ATOM 758 C C . ALA A 1 94 ? -6.994 3.115 12.716 1.00 91.69 94 ALA A C 1
ATOM 760 O O . ALA A 1 94 ? -6.669 3.603 13.803 1.00 91.69 94 ALA A O 1
ATOM 761 N N . ARG A 1 95 ? -8.075 2.328 12.614 1.00 92.56 95 ARG A N 1
ATOM 762 C CA . ARG A 1 95 ? -8.866 1.891 13.783 1.00 92.56 95 ARG A CA 1
ATOM 763 C C . ARG A 1 95 ? -8.089 0.912 14.656 1.00 92.56 95 ARG A C 1
ATOM 765 O O . ARG A 1 95 ? -8.170 1.023 15.876 1.00 92.56 95 ARG A O 1
ATOM 772 N N . GLU A 1 96 ? -7.356 -0.019 14.060 1.00 90.75 96 GLU A N 1
ATOM 773 C CA . GLU A 1 96 ? -6.545 -0.997 14.795 1.00 90.75 96 GLU A CA 1
ATOM 774 C C . GLU A 1 96 ? -5.324 -0.341 15.448 1.00 90.75 96 GLU A C 1
ATOM 776 O O . GLU A 1 96 ? -5.079 -0.554 16.637 1.00 90.75 96 GLU A O 1
ATOM 781 N N . VAL A 1 97 ? -4.658 0.578 14.743 1.00 90.12 97 VAL A N 1
ATOM 782 C CA . VAL A 1 97 ? -3.573 1.399 15.301 1.00 90.12 97 VAL A CA 1
ATOM 783 C C . VAL A 1 97 ? -4.059 2.206 16.507 1.00 90.12 97 VAL A C 1
ATOM 785 O O . VAL A 1 97 ? -3.389 2.240 17.538 1.00 90.12 97 VAL A O 1
ATOM 788 N N . LYS A 1 98 ? -5.265 2.789 16.444 1.00 92.50 98 LYS A N 1
ATOM 789 C CA . LYS A 1 98 ? -5.879 3.491 17.590 1.00 92.50 98 LYS A CA 1
ATOM 790 C C . LYS A 1 98 ? -6.173 2.579 18.784 1.00 92.50 98 LYS A C 1
ATOM 792 O O . LYS A 1 98 ? -6.170 3.059 19.913 1.00 92.50 98 LYS A O 1
ATOM 797 N N . LYS A 1 99 ? -6.419 1.286 18.559 1.00 92.81 99 LYS A N 1
ATOM 798 C CA . LYS A 1 99 ? -6.580 0.281 19.627 1.00 92.81 99 LYS A CA 1
ATOM 799 C C . LYS A 1 99 ? -5.238 -0.207 20.191 1.00 92.81 99 LYS A C 1
ATOM 801 O O . LYS 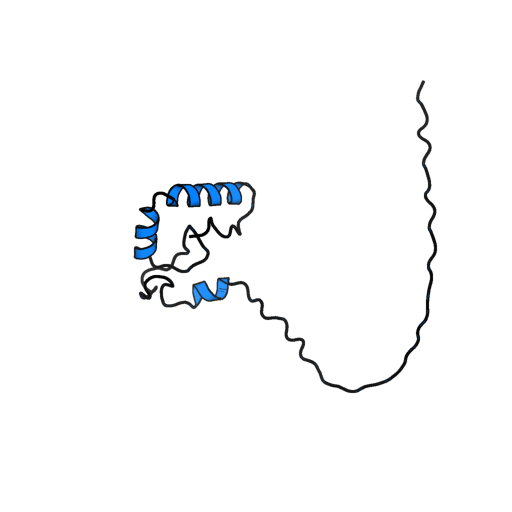A 1 99 ? -5.240 -0.980 21.144 1.00 92.81 99 LYS A O 1
ATOM 806 N N . GLY A 1 100 ? -4.110 0.222 19.617 1.00 91.06 100 GLY A N 1
ATOM 807 C CA . GLY A 1 100 ? -2.766 -0.234 19.980 1.00 91.06 100 GLY A CA 1
ATOM 808 C C . GLY A 1 100 ? -2.318 -1.506 19.252 1.00 91.06 100 GLY A C 1
ATOM 809 O O . GLY A 1 100 ? -1.311 -2.102 19.630 1.00 91.06 100 GLY A O 1
ATOM 810 N N . ASN A 1 101 ? -3.043 -1.936 18.215 1.00 89.31 101 ASN A N 1
ATOM 811 C CA . ASN A 1 101 ? -2.663 -3.067 17.377 1.00 89.31 101 ASN A CA 1
ATOM 812 C C . ASN A 1 101 ? -1.914 -2.580 16.128 1.00 89.31 101 ASN A C 1
ATOM 814 O O . ASN A 1 101 ? -2.518 -2.230 15.117 1.00 89.31 101 ASN A O 1
ATOM 818 N N . TYR A 1 102 ? -0.585 -2.584 16.202 1.00 81.88 102 TYR A N 1
ATOM 819 C CA . TYR A 1 102 ? 0.299 -2.180 15.102 1.00 81.88 102 TYR A CA 1
ATOM 820 C C . TYR A 1 102 ? 0.636 -3.319 14.127 1.00 81.88 102 TYR A C 1
ATOM 822 O O . TYR A 1 102 ? 1.319 -3.087 13.136 1.00 81.88 102 TYR A O 1
ATOM 830 N N . ASN A 1 103 ? 0.188 -4.549 14.402 1.00 84.56 103 ASN A N 1
ATOM 831 C CA . ASN A 1 103 ? 0.439 -5.721 13.558 1.00 84.56 103 ASN A CA 1
ATOM 832 C C . ASN A 1 103 ? -0.849 -6.180 12.860 1.00 84.56 103 ASN A C 1
ATOM 834 O O . ASN A 1 103 ? -1.225 -7.357 12.888 1.00 84.56 103 ASN A O 1
ATOM 838 N N . PHE A 1 104 ? -1.573 -5.220 12.290 1.00 82.44 104 PHE A N 1
ATOM 839 C CA . PHE A 1 104 ? -2.767 -5.502 11.514 1.00 82.44 104 PHE A CA 1
ATOM 840 C C . PHE A 1 104 ? -2.371 -6.105 10.163 1.00 82.44 104 PHE A C 1
ATOM 842 O O . PHE A 1 104 ? -1.613 -5.510 9.407 1.00 82.44 104 PHE A O 1
ATOM 849 N N . LYS A 1 105 ? -2.910 -7.287 9.849 1.00 81.12 105 LYS A N 1
ATOM 850 C CA . LYS A 1 105 ? -2.584 -8.030 8.618 1.00 81.12 105 LYS A CA 1
ATOM 851 C C . LYS A 1 105 ? -3.211 -7.438 7.349 1.00 81.12 105 LYS A C 1
ATOM 853 O O . LYS A 1 105 ? -2.988 -7.966 6.265 1.00 81.12 105 LYS A O 1
ATOM 858 N N . GLY A 1 106 ? -3.992 -6.368 7.497 1.00 82.56 106 GLY A N 1
ATOM 859 C CA . GLY A 1 106 ? -4.754 -5.755 6.421 1.00 82.56 106 GLY A CA 1
ATOM 860 C C . GLY A 1 106 ? -6.136 -6.385 6.233 1.00 82.56 106 GLY A C 1
ATOM 861 O O . GLY A 1 106 ? -6.540 -7.291 6.967 1.00 82.56 106 GLY A O 1
ATOM 862 N N . ILE A 1 107 ? -6.892 -5.859 5.269 1.00 80.75 107 ILE A N 1
ATOM 863 C CA . ILE A 1 107 ? -8.269 -6.299 4.987 1.00 80.75 107 ILE A CA 1
ATOM 864 C C . ILE A 1 107 ? -8.350 -7.470 3.994 1.00 80.75 107 ILE A C 1
ATOM 866 O O . ILE A 1 107 ? -9.450 -7.958 3.746 1.00 80.75 107 ILE A O 1
ATOM 870 N N . GLY A 1 108 ? -7.211 -7.949 3.476 1.00 71.31 108 GLY A N 1
ATOM 871 C CA . GLY A 1 108 ? -7.143 -9.057 2.525 1.00 71.31 108 GLY A CA 1
ATOM 872 C C . GLY A 1 108 ? -7.593 -8.638 1.126 1.00 71.31 108 GLY A C 1
ATOM 873 O O . GLY A 1 108 ? -8.753 -8.282 0.912 1.00 71.31 108 GLY A O 1
ATOM 874 N N . LYS A 1 109 ? -6.676 -8.684 0.160 1.00 61.97 109 LYS A N 1
ATOM 875 C CA . LYS A 1 109 ? -6.964 -8.446 -1.261 1.00 61.97 109 LYS A CA 1
ATOM 876 C C . LYS A 1 109 ? -6.301 -9.491 -2.137 1.00 61.97 109 LYS A C 1
ATOM 878 O O . LYS A 1 109 ? -5.140 -9.839 -1.816 1.00 61.97 109 LYS A O 1
#

Organism: NCBI:txid1123403